Protein AF-A0A2N6SXZ2-F1 (afdb_monomer_lite)

Foldseek 3Di:
DPPQDPVNVVLVVLVVVDDDPVRSVVVVVVVVVVLVVVLLVLLLQLLVCLQPDAAPCLCVSVVSVVVNVVVVVSVVVVCLVPHQDDQDDDDDPVRVVSNLVSLLSNLQSSLVRYVPPDDDPSVCCSCCSSVVVSVVVVVVVVVVNVVSVVSSVVSVVVVCVVVVVD

Structure (mmCIF, N/CA/C/O backbone):
data_AF-A0A2N6SXZ2-F1
#
_entry.id   AF-A0A2N6SXZ2-F1
#
loop_
_atom_site.group_PDB
_atom_site.id
_atom_site.type_symbol
_atom_site.label_atom_id
_atom_site.label_alt_id
_atom_site.label_comp_id
_atom_site.label_asym_id
_atom_site.label_entity_id
_atom_site.label_seq_id
_atom_site.pdbx_PDB_ins_code
_atom_site.Cartn_x
_atom_site.Cartn_y
_atom_site.Cartn_z
_atom_site.occupancy
_atom_site.B_iso_or_equiv
_atom_site.auth_seq_id
_atom_site.auth_comp_id
_atom_site.auth_asym_id
_atom_site.auth_atom_id
_atom_site.pdbx_PDB_model_num
ATOM 1 N N . MET A 1 1 ? -33.915 -8.280 7.166 1.00 42.84 1 MET A N 1
ATOM 2 C CA . MET A 1 1 ? -32.606 -8.962 7.234 1.00 42.84 1 MET A CA 1
ATOM 3 C C . MET A 1 1 ? -31.566 -8.005 6.687 1.00 42.84 1 MET A C 1
ATOM 5 O O . MET A 1 1 ? -31.580 -7.728 5.496 1.00 42.84 1 MET A O 1
ATOM 9 N N . THR A 1 2 ? -30.744 -7.412 7.546 1.00 55.25 2 THR A N 1
ATOM 10 C CA . THR A 1 2 ? -29.586 -6.623 7.115 1.00 55.25 2 THR A CA 1
ATOM 11 C C . THR A 1 2 ? -28.587 -7.579 6.471 1.00 55.25 2 THR A C 1
ATOM 13 O O . THR A 1 2 ? -28.116 -8.515 7.108 1.00 55.25 2 THR A O 1
ATOM 16 N N . THR A 1 3 ? -28.315 -7.405 5.180 1.00 69.06 3 THR A N 1
ATOM 17 C CA . THR A 1 3 ? -27.286 -8.175 4.473 1.00 69.06 3 THR A CA 1
ATOM 18 C C . THR A 1 3 ? -25.935 -7.915 5.132 1.00 69.06 3 THR A C 1
ATOM 20 O O . THR A 1 3 ? -25.458 -6.779 5.117 1.00 69.06 3 THR A O 1
ATOM 23 N N . MET A 1 4 ? -25.343 -8.954 5.719 1.00 74.44 4 MET A N 1
ATOM 24 C CA . MET A 1 4 ? -24.005 -8.924 6.311 1.00 74.44 4 MET A CA 1
ATOM 25 C C . MET A 1 4 ? -22.992 -8.490 5.243 1.00 74.44 4 MET A C 1
ATOM 27 O O . MET A 1 4 ? -23.005 -9.024 4.130 1.00 74.44 4 MET A O 1
ATOM 31 N N . SER A 1 5 ? -22.150 -7.490 5.526 1.00 86.06 5 SER A N 1
ATOM 32 C CA . SER A 1 5 ? -21.141 -7.076 4.550 1.00 86.06 5 SER A CA 1
ATOM 33 C C . SER A 1 5 ? -20.002 -8.096 4.500 1.00 86.06 5 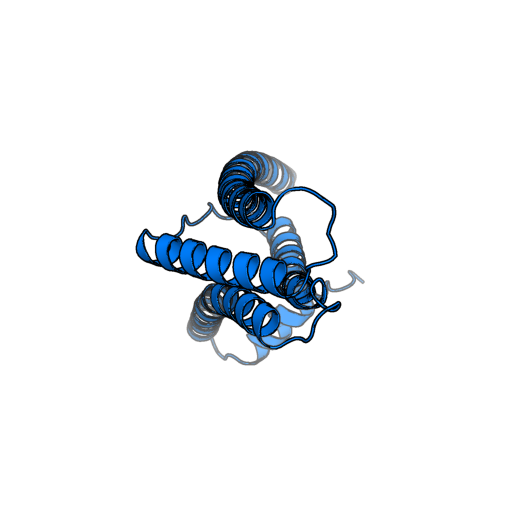SER A C 1
ATOM 35 O O . SER A 1 5 ? -19.737 -8.789 5.479 1.00 86.06 5 SER A O 1
ATOM 37 N N . MET A 1 6 ? -19.288 -8.180 3.373 1.00 87.38 6 MET A N 1
ATOM 38 C CA . MET A 1 6 ? -18.143 -9.093 3.240 1.00 87.38 6 MET A CA 1
ATOM 39 C C . MET A 1 6 ? -17.101 -8.890 4.352 1.00 87.38 6 MET A C 1
ATOM 41 O O . MET A 1 6 ? -16.535 -9.857 4.844 1.00 87.38 6 MET A O 1
ATOM 45 N N . GLY A 1 7 ? -16.874 -7.641 4.774 1.00 85.94 7 GLY A N 1
ATOM 46 C CA . GLY A 1 7 ? -15.964 -7.346 5.880 1.00 85.94 7 GLY A CA 1
ATOM 47 C C . GLY A 1 7 ? -16.481 -7.863 7.222 1.00 85.94 7 GLY A C 1
ATOM 48 O O . GLY A 1 7 ? -15.694 -8.412 7.981 1.00 85.94 7 GLY A O 1
ATOM 49 N N . ASP A 1 8 ? -17.791 -7.784 7.477 1.00 89.62 8 ASP A N 1
ATOM 50 C CA . ASP A 1 8 ? -18.385 -8.341 8.701 1.00 89.62 8 ASP A CA 1
ATOM 51 C C . ASP A 1 8 ? -18.248 -9.866 8.723 1.00 89.62 8 ASP A C 1
ATOM 53 O O . ASP A 1 8 ? -17.945 -10.441 9.762 1.00 89.62 8 ASP A O 1
ATOM 57 N N . ALA A 1 9 ? -18.436 -10.526 7.573 1.00 90.69 9 ALA A N 1
ATOM 58 C CA . ALA A 1 9 ? -18.280 -11.976 7.452 1.00 90.69 9 ALA A CA 1
ATOM 59 C C . ALA A 1 9 ? -16.831 -12.421 7.700 1.00 90.69 9 ALA A C 1
ATOM 61 O O . ALA A 1 9 ? -16.601 -13.413 8.387 1.00 90.69 9 ALA A O 1
ATOM 62 N N . ILE A 1 10 ? -15.856 -11.667 7.180 1.00 90.75 10 ILE A N 1
ATOM 63 C CA . ILE A 1 10 ? -14.432 -11.927 7.417 1.00 90.75 10 ILE A CA 1
ATOM 64 C C . ILE A 1 10 ? -14.092 -11.727 8.897 1.00 90.75 10 ILE A C 1
ATOM 66 O O . ILE A 1 10 ? -13.508 -12.618 9.505 1.00 90.75 10 ILE A O 1
ATOM 70 N N . VAL A 1 11 ? -14.464 -10.582 9.481 1.00 91.12 11 VAL A N 1
ATOM 71 C CA . VAL A 1 11 ? -14.164 -10.261 10.887 1.00 91.12 11 VAL A CA 1
ATOM 72 C C . VAL A 1 11 ? -14.813 -11.277 11.823 1.00 91.12 11 VAL A C 1
ATOM 74 O O . VAL A 1 11 ? -14.108 -11.872 12.629 1.00 91.12 11 VAL A O 1
ATOM 77 N N . GLY A 1 12 ? -16.101 -11.582 11.637 1.00 91.12 12 GLY A N 1
ATOM 78 C CA . GLY A 1 12 ? -16.797 -12.588 12.443 1.00 91.12 12 GLY A CA 1
ATOM 79 C C . GLY A 1 12 ? -16.190 -13.990 12.327 1.00 91.12 12 GLY A C 1
ATOM 80 O O . GLY A 1 12 ? -16.180 -14.734 13.302 1.00 91.12 12 GLY A O 1
ATOM 81 N N . GLY A 1 13 ? -15.632 -14.341 11.162 1.00 91.75 13 GLY A N 1
ATOM 82 C CA . GLY A 1 13 ? -14.891 -15.589 10.984 1.00 91.75 13 GLY A CA 1
ATOM 83 C C . GLY A 1 13 ? -13.599 -15.642 11.802 1.00 91.75 13 GLY A C 1
ATOM 84 O O . GLY A 1 13 ? -13.299 -16.683 12.374 1.00 91.75 13 GLY A O 1
ATOM 85 N N . TYR A 1 14 ? -12.856 -14.535 11.888 1.00 92.06 14 TYR A N 1
ATOM 86 C CA . TYR A 1 14 ? -11.640 -14.450 12.704 1.00 92.06 14 TYR A CA 1
ATOM 87 C C . TYR A 1 14 ? -11.947 -14.369 14.203 1.00 92.06 14 TYR A C 1
ATOM 89 O O . TYR A 1 14 ? -11.291 -15.054 14.985 1.00 92.06 14 TYR A O 1
ATOM 97 N N . ASP A 1 15 ? -12.959 -13.603 14.606 1.00 91.81 15 ASP A N 1
ATOM 98 C CA . ASP A 1 15 ? -13.361 -13.495 16.013 1.00 91.81 15 ASP A CA 1
ATOM 99 C C . ASP A 1 15 ? -13.853 -14.837 16.576 1.00 91.81 15 ASP A C 1
ATOM 101 O O . ASP A 1 15 ? -13.632 -15.134 17.742 1.00 91.81 15 ASP A O 1
ATOM 105 N N . ALA A 1 16 ? -14.437 -15.704 15.742 1.00 93.69 16 ALA A N 1
ATOM 106 C CA . ALA A 1 16 ? -14.826 -17.058 16.142 1.00 93.69 16 ALA A CA 1
ATOM 107 C C . ALA A 1 16 ? -13.637 -18.010 16.401 1.00 93.69 16 ALA A C 1
ATOM 109 O O . ALA A 1 16 ? -13.850 -19.131 16.860 1.00 93.69 16 ALA A O 1
ATOM 110 N N . THR A 1 17 ? -12.400 -17.607 16.080 1.00 94.81 17 THR A N 1
ATOM 111 C CA . THR A 1 17 ? -11.186 -18.424 16.291 1.00 94.81 17 THR A CA 1
ATOM 112 C C . THR A 1 17 ? -10.440 -18.109 17.586 1.00 94.81 17 THR A C 1
ATOM 114 O O . THR A 1 17 ? -9.410 -18.725 17.854 1.00 94.81 17 THR A O 1
ATOM 117 N N . VAL A 1 18 ? -10.928 -17.147 18.369 1.00 95.69 18 VAL A N 1
ATOM 118 C CA . VAL A 1 18 ? -10.287 -16.653 19.590 1.00 95.69 18 VAL A CA 1
ATOM 119 C C . VAL A 1 18 ? -11.277 -16.682 20.751 1.00 95.69 18 VAL A C 1
ATOM 121 O O . VAL A 1 18 ? -12.464 -16.427 20.564 1.00 95.69 18 VAL A O 1
ATOM 124 N N . ASP A 1 19 ? -10.790 -16.989 21.953 1.00 94.94 19 ASP A N 1
ATOM 125 C CA . ASP A 1 19 ? -11.671 -17.227 23.109 1.00 94.94 19 ASP A CA 1
ATOM 126 C C . ASP A 1 19 ? -11.981 -15.958 23.918 1.00 94.94 19 ASP A C 1
ATOM 128 O O . ASP A 1 19 ? -12.947 -15.916 24.682 1.00 94.94 19 ASP A O 1
ATOM 132 N N . ASP A 1 20 ? -11.151 -14.922 23.789 1.00 95.12 20 ASP A N 1
ATOM 133 C CA . ASP A 1 20 ? -11.238 -13.711 24.600 1.00 95.12 20 ASP A CA 1
ATOM 134 C C . ASP A 1 20 ? -10.812 -12.439 23.838 1.00 95.12 20 ASP A C 1
ATOM 136 O O . ASP A 1 20 ? -10.235 -12.472 22.744 1.00 95.12 20 ASP A O 1
ATOM 140 N N . GLU A 1 21 ? -11.096 -11.280 24.441 1.00 93.06 21 GLU A N 1
ATOM 141 C CA . GLU A 1 21 ? -10.774 -9.967 23.867 1.00 93.06 21 GLU A CA 1
ATOM 142 C C . GLU A 1 21 ? -9.263 -9.724 23.727 1.00 93.06 21 GLU A C 1
ATOM 144 O O . GLU A 1 21 ? -8.826 -8.995 22.830 1.00 93.06 21 GLU A O 1
ATOM 149 N N . TYR A 1 22 ? -8.443 -10.323 24.596 1.00 95.75 22 TYR A N 1
ATOM 150 C CA . TYR A 1 22 ? -6.991 -10.180 24.536 1.00 95.75 22 TYR A CA 1
ATOM 151 C C . TYR A 1 22 ? -6.423 -10.906 23.310 1.00 95.75 22 TYR A C 1
ATOM 153 O O . TYR A 1 22 ? -5.608 -10.333 22.579 1.00 95.75 22 TYR A O 1
ATOM 161 N N . GLN A 1 23 ? -6.896 -12.120 23.037 1.00 94.56 23 GLN A N 1
ATOM 162 C CA . GLN A 1 23 ? -6.546 -12.915 21.866 1.00 94.56 23 GLN A CA 1
ATOM 163 C C . GLN A 1 23 ? -7.009 -12.242 20.569 1.00 94.56 23 GLN A C 1
ATOM 165 O O . GLN A 1 23 ? -6.199 -12.107 19.651 1.00 94.56 23 GLN A O 1
ATOM 170 N N . SER A 1 24 ? -8.249 -11.733 20.505 1.00 94.56 24 SER A N 1
ATOM 171 C CA . SER A 1 24 ? -8.739 -10.959 19.346 1.00 94.56 24 SER A CA 1
ATOM 172 C C . SER A 1 24 ? -7.866 -9.722 19.087 1.00 94.56 24 SER A C 1
ATOM 174 O O . SER A 1 24 ? -7.400 -9.479 17.968 1.00 94.56 24 SER A O 1
ATOM 176 N N . ASN A 1 25 ? -7.520 -8.972 20.137 1.00 95.00 25 ASN A N 1
ATOM 177 C CA . ASN A 1 25 ? -6.633 -7.814 20.021 1.00 95.00 25 ASN A CA 1
ATOM 178 C C . ASN A 1 25 ? -5.240 -8.205 19.493 1.00 95.00 25 ASN A C 1
ATOM 180 O O . ASN A 1 25 ? -4.695 -7.540 18.605 1.00 95.00 25 ASN A O 1
ATOM 184 N N . LEU A 1 26 ? -4.664 -9.296 20.006 1.00 95.75 26 LEU A N 1
ATOM 185 C CA . LEU A 1 26 ? -3.366 -9.795 19.556 1.00 95.75 26 LEU A CA 1
ATOM 186 C C . LEU A 1 26 ? -3.411 -10.273 18.095 1.00 95.75 26 LEU A C 1
ATOM 188 O O . LEU A 1 26 ? -2.496 -9.965 17.327 1.00 95.75 26 LEU A O 1
ATOM 192 N N . LEU A 1 27 ? -4.497 -10.933 17.685 1.00 95.62 27 LEU A N 1
ATOM 193 C CA . LEU A 1 27 ? -4.751 -11.337 16.302 1.00 95.62 27 LEU A CA 1
ATOM 194 C C . LEU A 1 27 ? -4.808 -10.120 15.367 1.00 95.62 27 LEU A C 1
ATOM 196 O O . LEU A 1 27 ? -4.124 -10.088 14.343 1.00 95.62 27 LEU A O 1
ATOM 200 N N . HIS A 1 28 ? -5.541 -9.068 15.739 1.00 93.19 28 HIS A N 1
ATOM 201 C CA . HIS A 1 28 ? -5.602 -7.833 14.954 1.00 93.19 28 HIS A CA 1
ATOM 202 C C . HIS A 1 28 ? -4.251 -7.109 14.865 1.00 93.19 28 HIS A C 1
ATOM 204 O O . HIS A 1 28 ? -3.909 -6.571 13.806 1.00 93.19 28 HIS A O 1
ATOM 210 N N . LYS A 1 29 ? -3.442 -7.121 15.931 1.00 94.94 29 LYS A N 1
ATOM 211 C CA . LYS A 1 29 ? -2.066 -6.591 15.902 1.00 94.94 29 LYS A CA 1
ATOM 212 C C . LYS A 1 29 ? -1.171 -7.394 14.961 1.00 94.94 29 LYS A C 1
ATOM 214 O O . LYS A 1 29 ? -0.462 -6.798 14.152 1.00 94.94 29 LYS A O 1
ATOM 219 N N . SER A 1 30 ? -1.248 -8.723 15.012 1.00 96.00 30 SER A N 1
ATOM 220 C CA . SER A 1 30 ? -0.531 -9.607 14.086 1.00 96.00 30 SER A CA 1
ATOM 221 C C . SER A 1 30 ? -0.924 -9.339 12.628 1.00 96.00 30 SER A C 1
ATOM 223 O O . SER A 1 30 ? -0.061 -9.142 11.769 1.00 96.00 30 SER A O 1
ATOM 225 N N . ASN A 1 31 ? -2.225 -9.204 12.353 1.00 91.88 31 ASN A N 1
ATOM 226 C CA . ASN A 1 31 ? -2.734 -8.850 11.027 1.00 91.88 31 ASN A CA 1
ATOM 227 C C . ASN A 1 31 ? -2.267 -7.458 10.580 1.00 91.88 31 ASN A C 1
ATOM 229 O O . ASN A 1 31 ? -1.947 -7.272 9.410 1.00 91.88 31 ASN A O 1
ATOM 233 N N . THR A 1 32 ? -2.163 -6.493 11.499 1.00 90.94 32 THR A N 1
ATOM 234 C CA . THR A 1 32 ? -1.624 -5.154 11.204 1.00 90.94 32 THR A CA 1
ATOM 235 C C . THR A 1 32 ? -0.170 -5.239 10.745 1.00 90.94 32 THR A C 1
ATOM 237 O O . THR A 1 32 ? 0.182 -4.662 9.718 1.00 90.94 32 THR A O 1
ATOM 240 N N . ILE A 1 33 ? 0.667 -5.996 11.461 1.00 92.94 33 ILE A N 1
ATOM 241 C CA . ILE A 1 33 ? 2.078 -6.207 11.101 1.00 92.94 33 ILE A CA 1
ATOM 242 C C . ILE A 1 33 ? 2.185 -6.940 9.759 1.00 92.94 33 ILE A C 1
ATOM 244 O O . ILE A 1 33 ? 2.955 -6.534 8.890 1.00 92.94 33 ILE A O 1
ATOM 248 N N . THR A 1 34 ? 1.386 -7.988 9.563 1.00 92.31 34 THR A N 1
ATOM 249 C CA . THR A 1 34 ? 1.365 -8.776 8.323 1.00 92.31 34 THR A CA 1
ATOM 250 C C . THR A 1 34 ? 0.953 -7.918 7.132 1.00 92.31 34 THR A C 1
ATOM 252 O O . THR A 1 34 ? 1.626 -7.916 6.110 1.00 92.31 34 THR A O 1
ATOM 255 N N . TYR A 1 35 ? -0.113 -7.130 7.262 1.00 89.25 35 TYR A N 1
ATOM 256 C CA . TYR A 1 35 ? -0.573 -6.237 6.202 1.00 89.25 35 TYR A CA 1
ATOM 257 C C . TYR A 1 35 ? 0.468 -5.156 5.876 1.00 89.25 35 TYR A C 1
ATOM 259 O O . TYR A 1 35 ? 0.751 -4.888 4.707 1.00 89.25 35 TYR A O 1
ATOM 267 N N . HIS A 1 36 ? 1.076 -4.567 6.910 1.00 89.25 36 HIS A N 1
ATOM 268 C CA . HIS A 1 36 ? 2.120 -3.554 6.764 1.00 89.25 36 HIS A CA 1
ATOM 269 C C . HIS A 1 36 ? 3.370 -4.103 6.067 1.00 89.25 36 HIS A C 1
ATOM 271 O O . HIS A 1 36 ? 3.913 -3.466 5.172 1.00 89.25 36 HIS A O 1
ATOM 277 N N . THR A 1 37 ? 3.804 -5.312 6.422 1.00 90.56 37 THR A N 1
ATOM 278 C CA . THR A 1 37 ? 4.960 -5.973 5.793 1.00 90.56 37 THR A CA 1
ATOM 279 C C . THR A 1 37 ? 4.650 -6.484 4.383 1.00 90.56 37 THR A C 1
ATOM 281 O O . THR A 1 37 ? 5.476 -6.330 3.482 1.00 90.56 37 THR A O 1
ATOM 284 N N . ALA A 1 38 ? 3.442 -7.009 4.151 1.00 91.25 38 ALA A N 1
ATOM 285 C CA . ALA A 1 38 ? 2.988 -7.478 2.843 1.00 91.25 38 ALA A CA 1
ATOM 286 C C . ALA A 1 38 ? 3.012 -6.370 1.785 1.00 91.25 38 ALA A C 1
ATOM 288 O O . ALA A 1 38 ? 3.305 -6.653 0.627 1.00 91.25 38 ALA A O 1
ATOM 289 N N . PHE A 1 39 ? 2.773 -5.111 2.168 1.00 89.62 39 PHE A N 1
ATOM 290 C CA . PHE A 1 39 ? 2.915 -3.964 1.268 1.00 89.62 39 PHE A CA 1
ATOM 291 C C . PHE A 1 39 ? 4.298 -3.917 0.598 1.00 89.62 39 PHE A C 1
ATOM 293 O O . PHE A 1 39 ? 4.384 -3.871 -0.628 1.00 89.62 39 PHE A O 1
ATOM 300 N N . TYR A 1 40 ? 5.381 -4.011 1.374 1.00 91.00 40 TYR A N 1
ATOM 301 C CA . TYR A 1 40 ? 6.741 -4.048 0.821 1.00 91.00 40 TYR A CA 1
ATOM 302 C C . TYR A 1 40 ? 6.986 -5.319 0.002 1.00 91.00 40 TYR A C 1
ATOM 304 O O . TYR A 1 40 ? 7.667 -5.265 -1.019 1.00 91.00 40 TYR A O 1
ATOM 312 N N . GLY A 1 41 ? 6.389 -6.442 0.412 1.00 93.44 41 GLY A N 1
ATOM 313 C CA . GLY A 1 41 ? 6.416 -7.695 -0.342 1.00 93.44 41 GLY A CA 1
ATOM 314 C C . GLY A 1 41 ? 5.795 -7.566 -1.736 1.00 93.44 41 GLY A C 1
ATOM 315 O O . GLY A 1 41 ? 6.386 -8.030 -2.705 1.00 93.44 41 GLY A O 1
ATOM 316 N N . TYR A 1 42 ? 4.657 -6.878 -1.865 1.00 91.19 42 TYR A N 1
ATOM 317 C CA . TYR A 1 42 ? 4.028 -6.595 -3.158 1.00 91.19 42 TYR A CA 1
ATOM 318 C C . TYR A 1 42 ? 4.915 -5.714 -4.043 1.00 91.19 42 TYR A C 1
ATOM 320 O O . TYR A 1 42 ? 5.122 -6.026 -5.213 1.00 91.19 42 TYR A O 1
ATOM 328 N N . VAL A 1 43 ? 5.494 -4.645 -3.492 1.00 91.19 43 VAL A N 1
ATOM 329 C CA . VAL A 1 43 ? 6.404 -3.776 -4.257 1.00 91.19 43 VAL A CA 1
ATOM 330 C C . VAL A 1 43 ? 7.651 -4.552 -4.705 1.00 91.19 43 VAL A C 1
ATOM 332 O O . VAL A 1 43 ? 8.056 -4.453 -5.862 1.00 91.19 43 VAL A O 1
ATOM 335 N N . ALA A 1 44 ? 8.227 -5.378 -3.827 1.00 95.00 44 ALA A N 1
ATOM 336 C CA . ALA A 1 44 ? 9.362 -6.235 -4.159 1.00 95.00 44 ALA A CA 1
ATOM 337 C C . ALA A 1 44 ? 9.008 -7.283 -5.225 1.00 95.00 44 ALA A C 1
ATOM 339 O O . ALA A 1 44 ? 9.784 -7.496 -6.152 1.00 95.00 44 ALA A O 1
ATOM 340 N N . LEU A 1 45 ? 7.827 -7.901 -5.139 1.00 95.00 45 LEU A N 1
ATOM 341 C CA . LEU A 1 45 ? 7.345 -8.849 -6.142 1.00 95.00 45 LEU A CA 1
ATOM 342 C C . LEU A 1 45 ? 7.180 -8.177 -7.510 1.00 95.00 45 LEU A C 1
ATOM 344 O O . LEU A 1 45 ? 7.616 -8.734 -8.513 1.00 95.00 45 LEU A O 1
ATOM 348 N N . GLY A 1 46 ? 6.605 -6.972 -7.549 1.00 91.19 46 GLY A N 1
ATOM 349 C CA . GLY A 1 46 ? 6.523 -6.166 -8.767 1.00 91.19 46 GLY A CA 1
ATOM 350 C C . GLY A 1 46 ? 7.906 -5.893 -9.359 1.00 91.19 46 GLY A C 1
ATOM 351 O O . GLY A 1 46 ? 8.124 -6.118 -10.549 1.00 91.19 46 GLY A O 1
ATOM 352 N N . ALA A 1 47 ? 8.866 -5.510 -8.512 1.00 93.25 47 ALA A N 1
ATOM 353 C CA . ALA A 1 47 ? 10.246 -5.292 -8.925 1.00 93.25 47 ALA A CA 1
ATOM 354 C C . ALA A 1 47 ? 10.877 -6.556 -9.524 1.00 93.25 47 ALA A C 1
ATOM 356 O O . ALA A 1 47 ? 11.429 -6.496 -10.616 1.00 93.25 47 ALA A O 1
ATOM 357 N N . VAL A 1 48 ? 10.751 -7.710 -8.864 1.00 94.81 48 VAL A N 1
ATOM 358 C CA . VAL A 1 48 ? 11.284 -8.989 -9.364 1.00 94.81 48 VAL A CA 1
ATOM 359 C C . VAL A 1 48 ? 10.645 -9.374 -10.697 1.00 94.81 48 VAL A C 1
ATOM 361 O O . VAL A 1 48 ? 11.359 -9.689 -11.649 1.00 94.81 48 VAL A O 1
ATOM 364 N N . LEU A 1 49 ? 9.314 -9.306 -10.802 1.00 92.00 49 LEU A N 1
ATOM 365 C CA . LEU A 1 49 ? 8.600 -9.625 -12.041 1.00 92.00 49 LEU A CA 1
ATOM 366 C C . LEU A 1 49 ? 9.059 -8.745 -13.203 1.00 92.00 49 LEU A C 1
ATOM 368 O O . LEU A 1 49 ? 9.168 -9.230 -14.325 1.00 92.00 49 LEU A O 1
ATOM 372 N N . ALA A 1 50 ? 9.371 -7.477 -12.937 1.00 90.00 50 ALA A N 1
ATOM 373 C CA . ALA A 1 50 ? 9.840 -6.559 -13.961 1.00 90.00 50 ALA A CA 1
ATOM 374 C C . ALA A 1 50 ? 11.197 -6.925 -14.559 1.00 90.00 50 ALA A C 1
ATOM 376 O O . ALA A 1 50 ? 11.459 -6.490 -15.670 1.00 90.00 50 ALA A O 1
ATOM 377 N N . TRP A 1 51 ? 12.025 -7.715 -13.874 1.00 91.56 51 TRP A N 1
ATOM 378 C CA . TRP A 1 51 ? 13.303 -8.206 -14.402 1.00 91.56 51 TRP A CA 1
ATOM 379 C C . TRP A 1 51 ? 13.215 -9.616 -14.984 1.00 91.56 51 TRP A C 1
ATOM 381 O O . TRP A 1 51 ? 13.960 -9.945 -15.899 1.00 91.56 51 TRP A O 1
ATOM 391 N N . VAL A 1 52 ? 12.332 -10.458 -14.442 1.00 91.31 52 VAL A N 1
ATOM 392 C CA . VAL A 1 52 ? 12.224 -11.874 -14.832 1.00 91.31 52 VAL A CA 1
ATOM 393 C C . VAL A 1 52 ? 11.389 -12.066 -16.098 1.00 91.31 52 VAL A C 1
ATOM 395 O O . VAL A 1 52 ? 11.583 -13.042 -16.822 1.00 91.31 52 VAL A O 1
ATOM 398 N N . LEU A 1 53 ? 10.433 -11.175 -16.362 1.00 86.75 53 LEU A N 1
ATOM 399 C CA . LEU A 1 53 ? 9.547 -11.319 -17.510 1.00 86.75 53 LEU A CA 1
ATOM 400 C C . LEU A 1 53 ? 10.248 -10.945 -18.824 1.00 86.75 53 LEU A C 1
ATOM 402 O O . LEU A 1 53 ? 10.976 -9.958 -18.859 1.00 86.75 53 LEU A O 1
ATOM 406 N N . PRO A 1 54 ? 9.998 -11.703 -19.908 1.00 81.12 54 PRO A N 1
ATOM 407 C CA . PRO A 1 54 ? 10.594 -11.433 -21.208 1.00 81.12 54 PRO A CA 1
ATOM 408 C C . PRO A 1 54 ? 10.012 -10.172 -21.858 1.00 81.12 54 PRO A C 1
ATOM 410 O O . PRO A 1 54 ? 8.909 -9.728 -21.512 1.00 81.12 54 PRO A O 1
ATOM 413 N N . ASP A 1 55 ? 10.747 -9.650 -22.840 1.00 76.69 55 ASP A N 1
ATOM 414 C CA . ASP A 1 55 ? 10.397 -8.458 -23.614 1.00 76.69 55 ASP A CA 1
ATOM 415 C C . ASP A 1 55 ? 8.946 -8.488 -24.121 1.00 76.69 55 ASP A C 1
ATOM 417 O O . ASP A 1 55 ? 8.415 -9.525 -24.529 1.00 76.69 55 ASP A O 1
ATOM 421 N N . GLY A 1 56 ? 8.280 -7.331 -24.065 1.00 70.44 56 GLY A N 1
ATOM 422 C CA . GLY A 1 56 ? 6.878 -7.171 -24.475 1.00 70.44 56 GLY A CA 1
ATOM 423 C C . GLY A 1 56 ? 5.842 -7.451 -23.376 1.00 70.44 56 GLY A C 1
ATOM 424 O O . GLY A 1 56 ? 4.667 -7.125 -23.547 1.00 70.44 56 GLY A O 1
ATOM 425 N N . ASN A 1 57 ? 6.258 -7.965 -22.213 1.00 80.00 57 ASN A N 1
ATOM 426 C CA . ASN A 1 57 ? 5.380 -8.225 -21.061 1.00 80.00 57 ASN A CA 1
ATOM 427 C C . ASN A 1 57 ? 5.550 -7.223 -19.904 1.00 80.00 57 ASN A C 1
ATOM 429 O O . ASN A 1 57 ? 5.179 -7.504 -18.762 1.00 80.00 57 ASN A O 1
ATOM 433 N N . SER A 1 58 ? 6.072 -6.029 -20.189 1.00 73.25 58 SER A N 1
ATOM 434 C CA . SER A 1 58 ? 6.420 -4.994 -19.202 1.00 73.25 58 SER A CA 1
ATOM 435 C C . SER A 1 58 ? 5.243 -4.453 -18.371 1.00 73.25 58 SER A C 1
ATOM 437 O O . SER A 1 58 ? 5.455 -3.829 -17.332 1.00 73.25 58 SER A O 1
ATOM 439 N N . TRP A 1 59 ? 3.998 -4.726 -18.775 1.00 76.94 59 TRP A N 1
ATOM 440 C CA . TRP A 1 59 ? 2.785 -4.345 -18.044 1.00 76.94 59 TRP A CA 1
ATOM 441 C C . TRP A 1 59 ? 2.375 -5.349 -16.953 1.00 76.94 59 TRP A C 1
ATOM 443 O O . TRP A 1 59 ? 1.732 -4.957 -15.980 1.00 76.94 59 TRP A O 1
ATOM 453 N N . ILE A 1 60 ? 2.751 -6.628 -17.072 1.00 83.81 60 ILE A N 1
ATOM 454 C CA . ILE A 1 60 ? 2.365 -7.693 -16.127 1.00 83.81 60 ILE A CA 1
ATOM 455 C C . ILE A 1 60 ? 2.839 -7.411 -14.690 1.00 83.81 60 ILE A C 1
ATOM 457 O O . ILE A 1 60 ? 2.046 -7.631 -13.772 1.00 83.81 60 ILE A O 1
ATOM 461 N N . PRO A 1 61 ? 4.053 -6.877 -14.436 1.00 84.56 61 PRO A N 1
ATOM 462 C CA . PRO A 1 61 ? 4.464 -6.498 -13.085 1.00 84.56 61 PRO A CA 1
ATOM 463 C C . PRO A 1 61 ? 3.469 -5.558 -12.390 1.00 84.56 61 PRO A C 1
ATOM 465 O O . PRO A 1 61 ? 3.274 -5.656 -11.181 1.00 84.56 61 PRO A O 1
ATOM 468 N N . LEU A 1 62 ? 2.786 -4.683 -13.143 1.00 83.19 62 LEU A N 1
ATOM 469 C CA . LEU A 1 62 ? 1.807 -3.732 -12.603 1.00 83.19 62 LEU A CA 1
ATOM 470 C C . LEU A 1 62 ? 0.557 -4.418 -12.041 1.00 83.19 62 LEU A C 1
ATOM 472 O O . LEU A 1 62 ? -0.131 -3.829 -11.207 1.00 83.19 62 LEU A O 1
ATOM 476 N N . LEU A 1 63 ? 0.272 -5.665 -12.432 1.00 86.06 63 LEU A N 1
ATOM 477 C CA . LEU A 1 63 ? -0.857 -6.427 -11.893 1.00 86.06 63 LEU A CA 1
ATOM 478 C C . LEU A 1 63 ? -0.747 -6.651 -10.387 1.00 86.06 63 LEU A C 1
ATOM 480 O O . LEU A 1 63 ? -1.773 -6.806 -9.731 1.00 86.06 63 LEU A O 1
ATOM 484 N N . VAL A 1 64 ? 0.461 -6.591 -9.818 1.00 87.94 64 VAL A N 1
ATOM 485 C CA . VAL A 1 64 ? 0.671 -6.679 -8.368 1.00 87.94 64 VAL A CA 1
ATOM 486 C C . VAL A 1 64 ? -0.014 -5.528 -7.614 1.00 87.94 64 VAL A C 1
ATOM 488 O O . VAL A 1 64 ? -0.420 -5.686 -6.462 1.00 87.94 64 VAL A O 1
ATOM 491 N N . LEU A 1 65 ? -0.248 -4.389 -8.276 1.00 82.19 65 LEU A N 1
ATOM 492 C CA . LEU A 1 65 ? -0.993 -3.273 -7.694 1.00 82.19 65 LEU A CA 1
ATOM 493 C C . LEU A 1 65 ? -2.477 -3.603 -7.483 1.00 82.19 65 LEU A C 1
ATOM 495 O O . LEU A 1 65 ? -3.089 -3.047 -6.574 1.00 82.19 65 LEU A O 1
ATOM 499 N N . ALA A 1 66 ? -3.068 -4.500 -8.279 1.00 84.06 66 ALA A N 1
ATOM 500 C CA . ALA A 1 66 ? -4.494 -4.812 -8.198 1.00 84.06 66 ALA A CA 1
ATOM 501 C C . ALA A 1 66 ? -4.906 -5.438 -6.849 1.00 84.06 66 ALA A C 1
ATOM 503 O O . ALA A 1 66 ? -5.781 -4.864 -6.193 1.00 84.06 66 ALA A O 1
ATOM 504 N N . PRO A 1 67 ? -4.295 -6.541 -6.365 1.00 87.50 67 PRO A N 1
ATOM 505 C CA . PRO A 1 67 ? -4.611 -7.073 -5.039 1.00 87.50 67 PRO A CA 1
ATOM 506 C C . PRO A 1 67 ? -4.186 -6.116 -3.916 1.00 87.50 67 PRO A C 1
ATOM 508 O O . PRO A 1 67 ? -4.907 -5.988 -2.927 1.00 87.50 67 PRO A O 1
ATOM 511 N N . MET A 1 68 ? -3.077 -5.385 -4.089 1.00 84.75 68 MET A N 1
ATOM 512 C CA . MET A 1 68 ? -2.587 -4.409 -3.110 1.00 84.75 68 MET A CA 1
ATOM 513 C C . MET A 1 68 ? -3.597 -3.272 -2.876 1.00 84.75 68 MET A C 1
ATOM 515 O O . MET A 1 68 ? -3.990 -2.995 -1.742 1.00 84.75 68 MET A O 1
ATOM 519 N N . VAL A 1 69 ? -4.060 -2.626 -3.949 1.00 82.88 69 VAL A N 1
ATOM 520 C CA . VAL A 1 69 ? -5.041 -1.533 -3.881 1.00 82.88 69 VAL A CA 1
ATOM 521 C C . VAL A 1 69 ? -6.431 -2.076 -3.555 1.00 82.88 69 VAL A C 1
ATOM 523 O O . VAL A 1 69 ? -7.146 -1.473 -2.757 1.00 82.88 69 VAL A O 1
ATOM 526 N N . GLY A 1 70 ? -6.812 -3.223 -4.120 1.00 81.88 70 GLY A N 1
ATOM 527 C CA . GLY A 1 70 ? -8.102 -3.863 -3.872 1.00 81.88 70 GLY A CA 1
ATOM 528 C C . GLY A 1 70 ? -8.322 -4.163 -2.390 1.00 81.88 70 GLY A C 1
ATOM 529 O O . GLY A 1 70 ? -9.328 -3.731 -1.822 1.00 81.88 70 GLY A O 1
ATOM 530 N N . GLY A 1 71 ? -7.352 -4.813 -1.738 1.00 84.44 71 GLY A N 1
ATOM 531 C CA . GLY A 1 71 ? -7.398 -5.089 -0.300 1.00 84.44 71 GLY A CA 1
ATOM 532 C C . GLY A 1 71 ? -7.497 -3.810 0.538 1.00 84.44 71 GLY A C 1
ATOM 533 O O . GLY A 1 71 ? -8.363 -3.704 1.411 1.00 84.44 71 GLY A O 1
ATOM 534 N N . ALA A 1 72 ? -6.690 -2.796 0.206 1.00 84.31 72 ALA A N 1
ATOM 535 C CA . ALA A 1 72 ? -6.718 -1.498 0.878 1.00 84.31 72 ALA A CA 1
ATOM 536 C C . ALA A 1 72 ? -8.084 -0.805 0.756 1.00 84.31 72 ALA A C 1
ATOM 538 O O . ALA A 1 72 ? -8.611 -0.283 1.742 1.00 84.31 72 ALA A O 1
ATOM 539 N N . VAL A 1 73 ? -8.684 -0.801 -0.437 1.00 84.25 73 VAL A N 1
ATOM 540 C CA . VAL A 1 73 ? -9.988 -0.177 -0.696 1.00 84.25 73 VAL A CA 1
ATOM 541 C C . VAL A 1 73 ? -11.096 -0.897 0.063 1.00 84.25 73 VAL A C 1
ATOM 543 O O . VAL A 1 73 ? -11.899 -0.232 0.722 1.00 84.25 73 VAL A O 1
ATOM 546 N N . ILE A 1 74 ? -11.129 -2.232 0.012 1.00 85.06 74 ILE A N 1
ATOM 547 C CA . ILE A 1 74 ? -12.128 -3.046 0.715 1.00 85.06 74 ILE A CA 1
ATOM 548 C C . ILE A 1 74 ? -12.048 -2.787 2.224 1.00 85.06 74 ILE A C 1
ATOM 550 O O . ILE A 1 74 ? -13.048 -2.383 2.825 1.00 85.06 74 ILE A O 1
ATOM 554 N N . GLY A 1 75 ? -10.856 -2.923 2.817 1.00 85.44 75 GLY A N 1
ATOM 555 C CA . GLY A 1 75 ? -10.645 -2.716 4.252 1.00 85.44 75 GLY A CA 1
ATOM 556 C C . GLY A 1 75 ? -10.973 -1.290 4.691 1.00 85.44 75 GLY A C 1
ATOM 557 O O . GLY A 1 75 ? -11.695 -1.079 5.664 1.00 85.44 75 GLY A O 1
ATOM 558 N N . THR A 1 76 ? -10.538 -0.286 3.923 1.00 84.06 76 THR A N 1
ATOM 559 C CA . THR A 1 76 ? -10.824 1.121 4.241 1.00 84.06 76 THR A CA 1
ATOM 560 C C . THR A 1 76 ? -12.319 1.433 4.127 1.00 84.06 76 THR A C 1
ATOM 562 O O . THR A 1 76 ? -12.847 2.211 4.920 1.00 84.06 76 THR A O 1
ATOM 565 N N . ASN A 1 77 ? -13.026 0.869 3.146 1.00 85.75 77 ASN A N 1
ATOM 566 C CA . ASN A 1 77 ? -14.462 1.099 2.987 1.00 85.75 77 ASN A CA 1
ATOM 567 C C . ASN A 1 77 ? -15.280 0.448 4.102 1.00 85.75 77 ASN A C 1
ATOM 569 O O . ASN A 1 77 ? -16.251 1.055 4.550 1.00 85.75 77 ASN A O 1
ATOM 573 N N . TRP A 1 78 ? -14.878 -0.734 4.571 1.00 88.50 78 TRP A N 1
ATOM 574 C CA . TRP A 1 78 ? -15.467 -1.335 5.765 1.00 88.50 78 TRP A CA 1
ATOM 575 C C . TRP A 1 78 ? -15.189 -0.469 7.003 1.00 88.50 78 TRP A C 1
ATOM 577 O O . TRP A 1 78 ? -16.121 -0.064 7.693 1.00 88.50 78 TRP A O 1
ATOM 587 N N . LEU A 1 79 ? -13.932 -0.058 7.210 1.00 86.81 79 LEU A N 1
ATOM 588 C CA . LEU A 1 79 ? -13.519 0.760 8.354 1.00 86.81 79 LEU A CA 1
ATOM 589 C C . LEU A 1 79 ? -14.313 2.067 8.457 1.00 86.81 79 LEU A C 1
ATOM 591 O O . LEU A 1 79 ? -14.849 2.376 9.513 1.00 86.81 79 LEU A O 1
ATOM 595 N N . LYS A 1 80 ? -14.459 2.795 7.341 1.00 83.50 80 LYS A N 1
ATOM 596 C CA . LYS A 1 80 ? -15.222 4.056 7.260 1.00 83.50 80 LYS A CA 1
ATOM 597 C C . LYS A 1 80 ? -16.666 3.938 7.725 1.00 83.50 80 LYS A C 1
ATOM 599 O O . LYS A 1 80 ? -17.239 4.943 8.139 1.00 83.50 80 LYS A O 1
ATOM 604 N N . ARG A 1 81 ? -17.288 2.768 7.552 1.00 83.19 81 ARG A N 1
ATOM 605 C CA . ARG A 1 81 ? -18.691 2.546 7.926 1.00 83.19 81 ARG A CA 1
ATOM 606 C C . ARG A 1 81 ? -18.838 2.410 9.436 1.00 83.19 81 ARG A C 1
ATOM 608 O O . ARG A 1 81 ? -19.822 2.923 9.963 1.00 83.19 81 ARG A O 1
ATOM 615 N N . ASN A 1 82 ? -17.845 1.805 10.085 1.00 83.50 82 ASN A N 1
ATOM 616 C CA . ASN A 1 82 ? -17.871 1.446 11.500 1.00 83.50 82 ASN A CA 1
ATOM 617 C C . ASN A 1 82 ? -17.222 2.495 12.411 1.00 83.50 82 ASN A C 1
ATOM 619 O O . ASN A 1 82 ? -17.746 2.771 13.482 1.00 83.50 82 ASN A O 1
ATOM 623 N N . VAL A 1 83 ? -16.113 3.114 11.993 1.00 83.50 83 VAL A N 1
ATOM 624 C CA . VAL A 1 83 ? -15.360 4.074 12.816 1.00 83.50 83 VAL A CA 1
ATOM 625 C C . VAL A 1 83 ? -14.765 5.212 11.978 1.00 83.50 83 VAL A C 1
ATOM 627 O O . VAL A 1 83 ? -14.555 5.060 10.767 1.00 83.50 83 VAL A O 1
ATOM 630 N N . PRO A 1 84 ? -14.444 6.369 12.591 1.00 84.25 84 PRO A N 1
ATOM 631 C CA . PRO A 1 84 ? -13.696 7.410 11.904 1.00 84.25 84 PRO A CA 1
ATOM 632 C C . PRO A 1 84 ? -12.332 6.876 11.468 1.00 84.25 84 PRO A C 1
ATOM 634 O O . PRO A 1 84 ? -11.642 6.198 12.234 1.00 84.25 84 PRO A O 1
ATOM 637 N N . ARG A 1 85 ? -11.899 7.216 10.248 1.00 80.69 85 ARG A N 1
ATOM 638 C CA . ARG A 1 85 ? -10.604 6.746 9.747 1.00 80.69 85 ARG A CA 1
ATOM 639 C C . ARG A 1 85 ? -9.452 7.148 10.682 1.00 80.69 85 ARG A C 1
ATOM 641 O O . ARG A 1 85 ? -9.389 8.307 11.116 1.00 80.69 85 ARG A O 1
ATOM 648 N N . PRO A 1 86 ? -8.510 6.232 10.961 1.00 81.31 86 PRO A N 1
ATOM 649 C CA . PRO A 1 86 ? -7.340 6.536 11.763 1.00 81.31 86 PRO A CA 1
ATOM 650 C C . PRO A 1 86 ? -6.438 7.541 11.043 1.00 81.31 86 PRO A C 1
ATOM 652 O O . PRO A 1 86 ? -6.519 7.757 9.827 1.00 81.31 86 PRO A O 1
ATOM 655 N N . ARG A 1 87 ? -5.576 8.192 11.827 1.00 82.50 87 ARG A N 1
ATOM 656 C CA . ARG A 1 87 ? -4.544 9.082 11.290 1.00 82.50 87 ARG A CA 1
ATOM 657 C C . ARG A 1 87 ? -3.570 8.262 10.446 1.00 82.50 87 ARG A C 1
ATOM 659 O O . ARG A 1 87 ? -3.289 7.114 10.770 1.00 82.50 87 ARG A O 1
ATOM 666 N N . ALA A 1 88 ? -3.064 8.867 9.377 1.00 78.56 88 ALA A N 1
ATOM 667 C CA . ALA A 1 88 ? -2.042 8.236 8.561 1.00 78.56 88 ALA A CA 1
ATOM 668 C C . ALA A 1 88 ? -0.768 8.032 9.386 1.00 78.56 88 ALA A C 1
ATOM 670 O O . ALA A 1 88 ? -0.263 8.990 9.980 1.00 78.56 88 ALA A O 1
ATOM 671 N N . LEU A 1 89 ? -0.263 6.801 9.402 1.00 81.56 89 LEU A N 1
ATOM 672 C CA . LEU A 1 89 ? 1.088 6.519 9.858 1.00 81.56 89 LEU A CA 1
ATOM 673 C C . LEU A 1 89 ? 2.040 6.862 8.711 1.00 81.56 89 LEU A C 1
ATOM 675 O O . LEU A 1 89 ? 1.856 6.394 7.588 1.00 81.56 89 LEU A O 1
ATOM 679 N N . LEU A 1 90 ? 3.015 7.727 8.978 1.00 82.88 90 LEU A N 1
ATOM 680 C CA . LEU A 1 90 ? 4.062 8.021 8.007 1.00 82.88 90 LEU A CA 1
ATOM 681 C C . LEU A 1 90 ? 5.106 6.900 8.053 1.00 82.88 90 LEU A C 1
ATOM 683 O O . LEU A 1 90 ? 5.475 6.502 9.161 1.00 82.88 90 LEU A O 1
ATOM 687 N N . PRO A 1 91 ? 5.601 6.420 6.898 1.00 85.12 91 PRO A N 1
ATOM 688 C CA . PRO A 1 91 ? 6.720 5.491 6.878 1.00 85.12 91 PRO A CA 1
ATOM 689 C C . PRO A 1 91 ? 7.938 6.105 7.572 1.00 85.12 91 PRO A C 1
ATOM 691 O O . PRO A 1 91 ? 8.210 7.305 7.448 1.00 85.12 91 PRO A O 1
ATOM 694 N N . SER A 1 92 ? 8.679 5.276 8.293 1.00 90.06 92 SER A N 1
ATOM 695 C CA . SER A 1 92 ? 9.975 5.626 8.864 1.00 90.06 92 SER A CA 1
ATOM 696 C C . SER A 1 92 ? 11.016 5.904 7.763 1.00 90.06 92 SER A C 1
ATOM 698 O O . SER A 1 92 ? 10.833 5.502 6.611 1.00 90.06 92 SER A O 1
ATOM 700 N N . PRO A 1 93 ? 12.144 6.568 8.076 1.00 90.75 93 PRO A N 1
ATOM 701 C CA . PRO A 1 93 ? 13.187 6.845 7.084 1.00 90.75 93 PRO A CA 1
ATOM 702 C C . PRO A 1 93 ? 13.744 5.589 6.396 1.00 90.75 93 PRO A C 1
ATOM 704 O O . PRO A 1 93 ? 14.0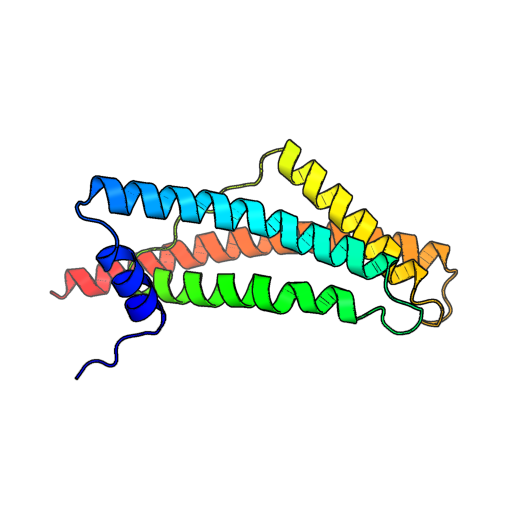23 5.614 5.200 1.00 90.75 93 PRO A O 1
ATOM 707 N N . ILE A 1 94 ? 13.875 4.481 7.134 1.00 92.62 94 ILE A N 1
ATOM 708 C CA . ILE A 1 94 ? 14.352 3.200 6.591 1.00 92.62 94 ILE A CA 1
ATOM 709 C C . ILE A 1 94 ? 13.327 2.622 5.616 1.00 92.62 94 ILE A C 1
ATOM 711 O O . ILE A 1 94 ? 13.685 2.182 4.529 1.00 92.62 94 ILE A O 1
ATOM 715 N N . GLU A 1 95 ? 12.045 2.669 5.969 1.00 90.19 95 GLU A N 1
ATOM 716 C CA . GLU A 1 95 ? 10.966 2.224 5.089 1.00 90.19 95 GLU A CA 1
ATOM 717 C C . GLU A 1 95 ? 10.884 3.062 3.816 1.00 90.19 95 GLU A C 1
ATOM 719 O O . GLU A 1 95 ? 10.717 2.514 2.730 1.00 90.19 95 GLU A O 1
ATOM 724 N N . TRP A 1 96 ? 11.078 4.377 3.925 1.00 89.06 96 TRP A N 1
ATOM 725 C CA . TRP A 1 96 ? 11.214 5.250 2.762 1.00 89.06 96 TRP A CA 1
ATOM 726 C C . TRP A 1 96 ? 12.388 4.850 1.875 1.00 89.06 96 TRP A C 1
ATOM 728 O O . TRP A 1 96 ? 12.222 4.772 0.660 1.00 89.06 96 TRP A O 1
ATOM 738 N N . ALA A 1 97 ? 13.553 4.569 2.463 1.00 90.88 97 ALA A N 1
ATOM 739 C CA . ALA A 1 97 ? 14.721 4.127 1.711 1.00 90.88 97 ALA A CA 1
ATOM 740 C C . ALA A 1 97 ? 14.449 2.805 0.974 1.00 90.88 97 ALA A C 1
ATOM 742 O O . ALA A 1 97 ? 14.742 2.702 -0.216 1.00 90.88 97 ALA A O 1
ATOM 743 N N . ILE A 1 98 ? 13.824 1.831 1.648 1.00 92.81 98 ILE A N 1
ATOM 744 C CA . ILE A 1 98 ? 13.422 0.551 1.049 1.00 92.81 98 ILE A CA 1
ATOM 745 C C . ILE A 1 98 ? 12.435 0.779 -0.099 1.00 92.81 98 ILE A C 1
ATOM 747 O O . ILE A 1 98 ? 12.624 0.230 -1.181 1.00 92.81 98 ILE A O 1
ATOM 751 N N . LEU A 1 99 ? 11.405 1.606 0.097 1.00 90.19 99 LEU A N 1
ATOM 752 C CA . LEU A 1 99 ? 10.402 1.871 -0.938 1.00 90.19 99 LEU A CA 1
ATOM 753 C C . LEU A 1 99 ? 10.999 2.563 -2.151 1.00 90.19 99 LEU A C 1
ATOM 755 O O . LEU A 1 99 ? 10.751 2.131 -3.271 1.00 90.19 99 LEU A O 1
ATOM 759 N N . VAL A 1 100 ? 11.798 3.609 -1.947 1.00 89.00 100 VAL A N 1
ATOM 760 C CA . VAL A 1 100 ? 12.454 4.320 -3.049 1.00 89.00 100 VAL A CA 1
ATOM 761 C C . VAL A 1 100 ? 13.382 3.373 -3.803 1.00 89.00 100 VAL A C 1
ATOM 763 O O . VAL A 1 100 ? 13.315 3.321 -5.027 1.00 89.00 100 VAL A O 1
ATOM 766 N N . PHE A 1 101 ? 14.181 2.571 -3.095 1.00 92.25 101 PHE A N 1
ATOM 767 C CA . PHE A 1 101 ? 15.043 1.571 -3.720 1.00 92.25 101 PHE A CA 1
ATOM 768 C C . PHE A 1 101 ? 14.243 0.568 -4.565 1.00 92.25 101 PHE A C 1
ATOM 770 O O . PHE A 1 101 ? 14.537 0.396 -5.747 1.00 92.25 101 PHE A O 1
ATOM 777 N N . LEU A 1 102 ? 13.198 -0.048 -4.004 1.00 92.62 102 LEU A N 1
ATOM 778 C CA . LEU A 1 102 ? 12.380 -1.024 -4.728 1.00 92.62 102 LEU A CA 1
ATOM 779 C C . LEU A 1 102 ? 11.647 -0.399 -5.920 1.00 92.62 102 LEU A C 1
ATOM 781 O O . LEU A 1 102 ? 11.575 -1.019 -6.976 1.00 92.62 102 LEU A O 1
ATOM 785 N N . MET A 1 103 ? 11.155 0.835 -5.790 1.00 87.81 103 MET A N 1
ATOM 786 C CA . MET A 1 103 ? 10.523 1.568 -6.891 1.00 87.81 103 MET A CA 1
ATOM 787 C C . MET A 1 103 ? 11.504 1.844 -8.032 1.00 87.81 103 MET A C 1
ATOM 789 O O . MET A 1 103 ? 11.149 1.672 -9.195 1.00 87.81 103 MET A O 1
ATOM 793 N N . ILE A 1 104 ? 12.743 2.228 -7.716 1.00 88.50 104 ILE A N 1
ATOM 794 C CA . ILE A 1 104 ? 13.809 2.431 -8.706 1.00 88.50 104 ILE A CA 1
ATOM 795 C C . ILE A 1 104 ? 14.108 1.121 -9.440 1.00 88.50 104 ILE A C 1
ATOM 797 O O . ILE A 1 104 ? 14.117 1.104 -10.669 1.00 88.50 104 ILE A O 1
ATOM 801 N N . VAL A 1 105 ? 14.302 0.022 -8.701 1.00 91.62 105 VAL A N 1
ATOM 802 C CA . VAL A 1 105 ? 14.562 -1.307 -9.279 1.00 91.62 105 VAL A CA 1
ATOM 803 C C . VAL A 1 105 ? 13.401 -1.756 -10.166 1.00 91.62 105 VAL A C 1
ATOM 805 O O . VAL A 1 105 ? 13.632 -2.285 -11.252 1.00 91.62 105 VAL A O 1
ATOM 808 N N . TRP A 1 106 ? 12.162 -1.517 -9.735 1.00 89.12 106 TRP A N 1
ATOM 809 C CA . TRP A 1 106 ? 10.966 -1.878 -10.487 1.00 89.12 106 TRP A CA 1
ATOM 810 C C . TRP A 1 106 ? 10.849 -1.086 -11.794 1.00 89.12 106 TRP A C 1
ATOM 812 O O . TRP A 1 106 ? 10.727 -1.682 -12.865 1.00 89.12 106 TRP A O 1
ATOM 822 N N . ILE A 1 107 ? 10.946 0.245 -11.735 1.00 83.94 107 ILE A N 1
ATOM 823 C CA . ILE A 1 107 ? 10.853 1.104 -12.925 1.00 83.94 107 ILE A CA 1
ATOM 824 C C . ILE A 1 107 ? 11.998 0.808 -13.903 1.00 83.94 107 ILE A C 1
ATOM 826 O O . ILE A 1 107 ? 11.773 0.767 -15.114 1.00 83.94 107 ILE A O 1
ATOM 830 N N . ALA A 1 108 ? 13.210 0.563 -13.396 1.00 85.38 108 ALA A N 1
ATOM 831 C CA . ALA A 1 108 ? 14.353 0.187 -14.220 1.00 85.38 108 ALA A CA 1
ATOM 832 C C . ALA A 1 108 ? 14.112 -1.135 -14.966 1.00 85.38 108 ALA A C 1
ATOM 834 O O . ALA A 1 108 ? 14.345 -1.184 -16.171 1.00 85.38 108 ALA A O 1
ATOM 835 N N . GLY A 1 109 ? 13.583 -2.164 -14.291 1.00 86.31 109 GLY A N 1
ATOM 836 C CA . GLY A 1 109 ? 13.243 -3.443 -14.927 1.00 86.31 109 GLY A CA 1
ATOM 837 C C . GLY A 1 109 ? 12.174 -3.295 -16.013 1.00 86.31 109 GLY A C 1
ATOM 838 O O . GLY A 1 109 ? 12.351 -3.782 -17.127 1.00 86.31 109 GLY A O 1
ATOM 839 N N . ILE A 1 110 ? 11.108 -2.529 -15.738 1.00 82.69 110 ILE A N 1
ATOM 840 C CA . ILE A 1 110 ? 10.061 -2.232 -16.733 1.00 82.69 110 ILE A CA 1
ATOM 841 C C . ILE A 1 110 ? 10.664 -1.537 -17.956 1.00 82.69 110 ILE A C 1
ATOM 843 O O . ILE A 1 110 ? 10.332 -1.889 -19.084 1.00 82.69 110 ILE A O 1
ATOM 847 N N . SER A 1 111 ? 11.541 -0.557 -17.733 1.00 78.00 111 SER A N 1
ATOM 848 C CA . SER A 1 111 ? 12.167 0.215 -18.811 1.00 78.00 111 SER A CA 1
ATOM 849 C C . SER A 1 111 ? 13.135 -0.632 -19.638 1.00 78.00 111 SER A C 1
ATOM 851 O O . SER A 1 111 ? 13.223 -0.451 -20.848 1.00 78.00 111 SER A O 1
ATOM 853 N N . TYR A 1 112 ? 13.850 -1.558 -18.994 1.00 80.50 112 TYR A N 1
ATOM 854 C CA . TYR A 1 112 ? 14.762 -2.486 -19.658 1.00 80.50 112 TYR A CA 1
ATOM 855 C C . TYR A 1 112 ? 14.013 -3.447 -20.596 1.00 80.50 112 TYR A C 1
ATOM 857 O O . TYR A 1 112 ? 14.41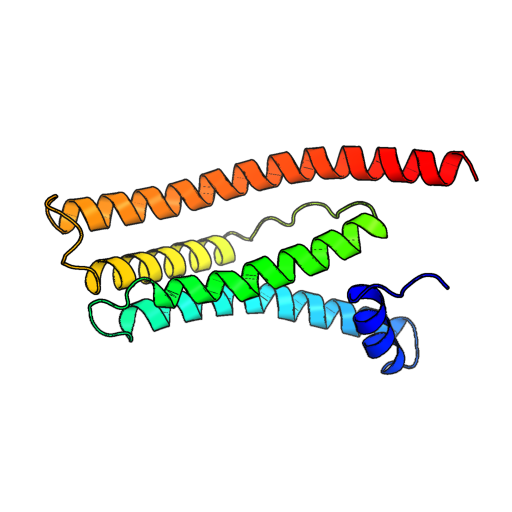0 -3.594 -21.747 1.00 80.50 112 TYR A O 1
ATOM 865 N N . ASN A 1 113 ? 12.884 -4.005 -20.146 1.00 78.12 113 ASN A N 1
ATOM 866 C CA . ASN A 1 113 ? 12.076 -4.982 -20.895 1.00 78.12 113 ASN A CA 1
ATOM 867 C C . ASN A 1 113 ? 10.995 -4.348 -21.810 1.00 78.12 113 ASN A C 1
ATOM 869 O O . ASN A 1 113 ? 10.082 -5.035 -22.284 1.00 78.12 113 ASN A O 1
ATOM 873 N N . ALA A 1 114 ? 11.053 -3.029 -22.046 1.00 69.38 114 ALA A N 1
ATOM 874 C CA . ALA A 1 114 ? 10.1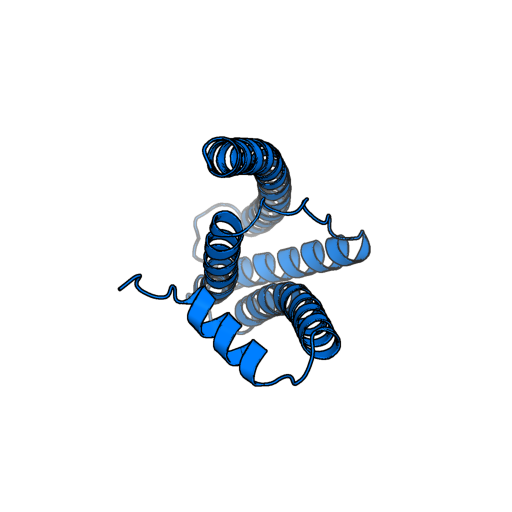32 -2.285 -22.918 1.00 69.38 114 ALA A CA 1
ATOM 875 C C . ALA A 1 114 ? 10.861 -1.397 -23.959 1.00 69.38 114 ALA A C 1
ATOM 877 O O . ALA A 1 114 ? 10.655 -0.179 -23.979 1.00 69.38 114 ALA A O 1
ATOM 878 N N . PRO A 1 115 ? 11.704 -1.970 -24.839 1.00 57.88 115 PRO A N 1
ATOM 879 C CA . PRO A 1 115 ? 12.547 -1.199 -25.761 1.00 57.88 115 PRO A CA 1
ATOM 880 C C . PRO A 1 115 ? 11.778 -0.443 -26.865 1.00 57.88 115 PRO A C 1
ATOM 882 O O . PRO A 1 115 ? 12.286 0.548 -27.390 1.00 57.88 115 PRO A O 1
ATOM 885 N N . ASP A 1 116 ? 10.543 -0.846 -27.183 1.00 59.62 116 ASP A N 1
ATOM 886 C CA . ASP A 1 116 ? 9.774 -0.329 -28.333 1.00 59.62 116 ASP A CA 1
ATOM 887 C C . ASP A 1 116 ? 8.977 0.958 -28.029 1.00 59.62 116 ASP A C 1
ATOM 889 O O . ASP A 1 116 ? 8.302 1.519 -28.897 1.00 59.62 116 ASP A O 1
ATOM 893 N N . GLY A 1 117 ? 9.050 1.454 -26.790 1.00 53.62 117 GLY A N 1
ATOM 894 C CA . GLY A 1 117 ? 8.364 2.653 -26.303 1.00 53.62 117 GLY A CA 1
ATOM 895 C C . GLY A 1 117 ? 8.947 3.975 -26.820 1.00 53.62 117 GLY A C 1
ATOM 896 O O . GLY A 1 117 ? 9.352 4.813 -26.028 1.00 53.62 117 GLY A O 1
ATOM 897 N N . GLY A 1 118 ? 8.980 4.176 -28.140 1.00 41.81 118 GLY A N 1
ATOM 898 C CA . GLY A 1 118 ? 9.040 5.486 -28.804 1.00 41.81 118 GLY A CA 1
ATOM 899 C C . GLY A 1 118 ? 10.224 6.418 -28.484 1.00 41.81 118 GLY A C 1
ATOM 900 O O . GLY A 1 118 ? 10.132 7.289 -27.627 1.00 41.81 118 GLY A O 1
ATOM 901 N N . GLY A 1 119 ? 11.273 6.357 -29.312 1.00 41.16 119 GLY A N 1
ATOM 902 C CA . GLY A 1 119 ? 11.899 7.524 -29.969 1.00 41.16 119 GLY A CA 1
ATOM 903 C C . GLY A 1 119 ? 12.628 8.617 -29.165 1.00 41.16 119 GLY A C 1
ATOM 904 O O . GLY A 1 119 ? 13.281 9.451 -29.788 1.00 41.16 119 GLY A O 1
ATOM 905 N N . ALA A 1 120 ? 12.590 8.644 -27.835 1.00 45.03 120 ALA A N 1
ATOM 906 C CA . ALA A 1 120 ? 13.490 9.471 -27.028 1.00 45.03 120 ALA A CA 1
ATOM 907 C C . ALA A 1 120 ? 14.584 8.561 -26.470 1.00 45.03 120 ALA A C 1
ATOM 909 O O . ALA A 1 120 ? 14.252 7.520 -25.913 1.00 45.03 120 ALA A O 1
ATOM 910 N N . SER A 1 121 ? 15.865 8.924 -26.651 1.00 53.12 121 SER A N 1
ATOM 911 C CA . SER A 1 121 ? 17.042 8.129 -26.246 1.00 53.12 121 SER A CA 1
ATOM 912 C C . SER A 1 121 ? 16.750 7.299 -24.994 1.00 53.12 121 SER A C 1
ATOM 914 O O . SER A 1 121 ? 16.316 7.883 -24.005 1.00 53.12 121 SER A O 1
ATOM 916 N N . THR A 1 122 ? 16.976 5.985 -25.017 1.00 53.44 122 THR A N 1
ATOM 917 C CA . THR A 1 122 ? 16.687 5.037 -23.919 1.00 53.44 122 THR A CA 1
ATOM 918 C C . THR A 1 122 ? 17.082 5.582 -22.537 1.00 53.44 122 THR A C 1
ATOM 920 O O . THR A 1 122 ? 16.370 5.405 -21.555 1.00 53.44 122 THR A O 1
ATOM 923 N N . VAL A 1 123 ? 18.165 6.365 -22.481 1.00 50.50 123 VAL A N 1
ATOM 924 C CA . VAL A 1 123 ? 18.621 7.132 -21.312 1.00 50.50 123 VAL A CA 1
ATOM 925 C C . VAL A 1 123 ? 17.581 8.160 -20.825 1.00 50.50 123 VAL A C 1
ATOM 927 O O . VAL A 1 123 ? 17.228 8.164 -19.654 1.00 50.50 123 VAL A O 1
ATOM 930 N N . GLY A 1 124 ? 17.034 9.008 -21.693 1.00 49.84 124 GLY A N 1
ATOM 931 C CA . GLY A 1 124 ? 16.013 10.007 -21.355 1.00 49.84 124 GLY A CA 1
ATOM 932 C C . GLY A 1 124 ? 14.683 9.421 -20.866 1.00 49.84 124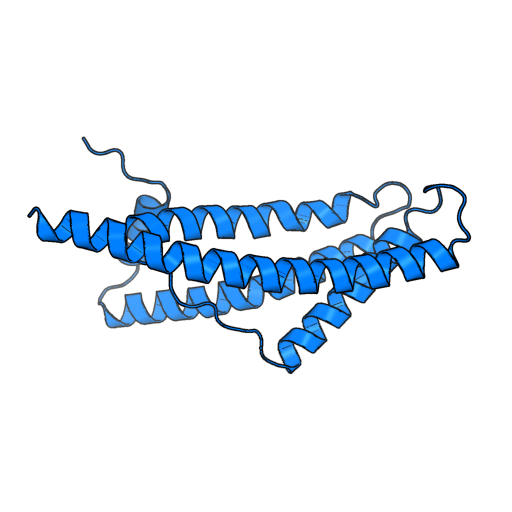 GLY A C 1
ATOM 933 O O . GLY A 1 124 ? 14.058 10.013 -19.990 1.00 49.84 124 GLY A O 1
ATOM 934 N N . TRP A 1 125 ? 14.275 8.247 -21.359 1.00 53.03 125 TRP A N 1
ATOM 935 C CA . TRP A 1 125 ? 13.076 7.552 -20.867 1.00 53.03 125 TRP A CA 1
ATOM 936 C C . TRP A 1 125 ? 13.317 6.879 -19.513 1.00 53.03 125 TRP A C 1
ATOM 938 O O . TRP A 1 125 ? 12.482 6.997 -18.621 1.00 53.03 125 TRP A O 1
ATOM 948 N N . ILE A 1 126 ? 14.487 6.259 -19.314 1.00 53.44 126 ILE A N 1
ATOM 949 C CA . ILE A 1 126 ? 14.883 5.696 -18.016 1.00 53.44 126 ILE A CA 1
ATOM 950 C C . ILE A 1 126 ? 14.982 6.811 -16.972 1.00 53.44 126 ILE A C 1
ATOM 952 O O . ILE A 1 126 ? 14.357 6.718 -15.924 1.00 53.44 126 ILE A O 1
ATOM 956 N N . PHE A 1 127 ? 15.695 7.904 -17.252 1.00 50.94 127 PHE A N 1
ATOM 957 C CA . PHE A 1 127 ? 15.809 9.020 -16.309 1.00 50.94 127 PHE A CA 1
ATOM 958 C C . PHE A 1 127 ? 14.471 9.748 -16.109 1.00 50.94 127 PHE A C 1
ATOM 960 O O . PHE A 1 127 ? 14.112 10.048 -14.973 1.00 50.94 127 PHE A O 1
ATOM 967 N N . GLY A 1 128 ? 13.696 9.989 -17.169 1.00 54.62 128 GLY A N 1
ATOM 968 C CA . GLY A 1 128 ? 12.395 10.659 -17.090 1.00 54.62 128 GLY A CA 1
ATOM 969 C C . GLY A 1 128 ? 11.317 9.828 -16.388 1.00 54.62 128 GLY A C 1
ATOM 970 O O . GLY A 1 128 ? 10.584 10.357 -15.556 1.00 54.62 128 GLY A O 1
ATOM 971 N N . GLY A 1 129 ? 11.249 8.525 -16.665 1.00 60.66 129 GLY A N 1
ATOM 972 C CA . GLY A 1 129 ? 10.305 7.591 -16.050 1.00 60.66 129 GLY A CA 1
ATOM 973 C C . GLY A 1 129 ? 10.655 7.255 -14.602 1.00 60.66 129 GLY A C 1
ATOM 974 O O . GLY A 1 129 ? 9.766 7.157 -13.761 1.00 60.66 129 GLY A O 1
ATOM 975 N N . LEU A 1 130 ? 11.943 7.152 -14.273 1.00 60.03 130 LEU A N 1
ATOM 976 C CA . LEU A 1 130 ? 12.419 6.853 -12.920 1.00 60.03 130 LEU A CA 1
ATOM 977 C C . LEU A 1 130 ? 12.313 8.083 -12.012 1.00 60.03 130 LEU A C 1
ATOM 979 O O . LEU A 1 130 ? 11.748 7.989 -10.924 1.00 60.03 130 LEU A O 1
ATOM 983 N N . VAL A 1 131 ? 12.732 9.264 -12.483 1.00 59.62 131 VAL A N 1
ATOM 984 C CA . VAL A 1 131 ? 12.527 10.522 -11.745 1.00 59.62 131 VAL A CA 1
ATOM 985 C C . VAL A 1 131 ? 11.037 10.861 -11.675 1.00 59.62 131 VAL A C 1
ATOM 987 O O . VAL A 1 131 ? 10.530 11.142 -10.593 1.00 59.62 131 VAL A O 1
ATOM 990 N N . GLY A 1 132 ? 10.304 10.776 -12.786 1.00 59.41 132 GLY A N 1
ATOM 991 C CA . GLY A 1 132 ? 8.871 11.067 -12.837 1.00 59.41 132 GLY A CA 1
ATOM 992 C C . GLY A 1 132 ? 8.022 10.098 -12.013 1.00 59.41 132 GLY A C 1
ATOM 993 O O . GLY A 1 132 ? 7.099 10.533 -11.329 1.00 59.41 132 GLY A O 1
ATOM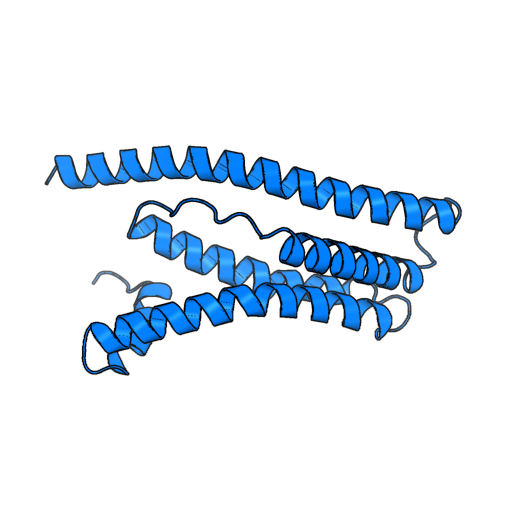 994 N N . GLY A 1 133 ? 8.353 8.806 -12.010 1.00 65.69 133 GLY A N 1
ATOM 995 C CA . GLY A 1 133 ? 7.655 7.782 -11.232 1.00 65.69 133 GLY A CA 1
ATOM 996 C C . GLY A 1 133 ? 7.897 7.913 -9.730 1.00 65.69 133 GLY A C 1
ATOM 997 O O . GLY A 1 133 ? 6.948 7.853 -8.948 1.00 65.69 133 GLY A O 1
ATOM 998 N N . VAL A 1 134 ? 9.140 8.174 -9.312 1.00 68.56 134 VAL A N 1
ATOM 999 C CA . VAL A 1 134 ? 9.468 8.402 -7.895 1.00 68.56 134 VAL A CA 1
ATOM 1000 C C . VAL A 1 134 ? 8.866 9.722 -7.404 1.00 68.56 134 VAL A C 1
ATOM 1002 O O . VAL A 1 134 ? 8.184 9.739 -6.379 1.00 68.56 134 VAL A O 1
ATOM 1005 N N . VAL A 1 135 ? 9.039 10.820 -8.150 1.00 62.38 135 VAL A N 1
ATOM 1006 C CA . VAL A 1 135 ? 8.458 12.129 -7.804 1.00 62.38 135 VAL A CA 1
ATOM 1007 C C . VAL A 1 135 ? 6.931 12.063 -7.809 1.00 62.38 135 VAL A C 1
ATOM 1009 O O . VAL A 1 135 ? 6.298 12.529 -6.865 1.00 62.38 135 VAL A O 1
ATOM 1012 N N . GLY A 1 136 ? 6.326 11.432 -8.817 1.00 63.59 136 GLY A N 1
ATOM 1013 C CA . GLY A 1 136 ? 4.882 11.220 -8.905 1.00 63.59 136 GLY A CA 1
ATOM 1014 C C . GLY A 1 136 ? 4.339 10.382 -7.748 1.00 63.59 136 GLY A C 1
ATOM 1015 O O . GLY A 1 136 ? 3.299 10.726 -7.188 1.00 63.59 136 GLY A O 1
ATOM 1016 N N . GLY A 1 137 ? 5.067 9.346 -7.323 1.00 68.81 137 GLY A N 1
ATOM 1017 C CA . GLY A 1 137 ? 4.736 8.551 -6.139 1.00 68.81 137 GLY A CA 1
ATOM 1018 C C . GLY A 1 137 ? 4.760 9.374 -4.847 1.00 68.81 137 GLY A C 1
ATOM 1019 O O . GLY A 1 137 ? 3.816 9.316 -4.058 1.00 68.81 137 GLY A O 1
ATOM 1020 N N . ILE A 1 138 ? 5.790 10.204 -4.656 1.00 69.25 138 ILE A N 1
ATOM 1021 C CA . ILE A 1 138 ? 5.911 11.097 -3.491 1.00 69.25 138 ILE A CA 1
ATOM 1022 C C . ILE A 1 138 ? 4.791 12.147 -3.488 1.00 69.25 138 ILE A C 1
ATOM 1024 O O . ILE A 1 138 ? 4.109 12.337 -2.477 1.00 69.25 138 ILE A O 1
ATOM 1028 N N . VAL A 1 139 ? 4.552 12.811 -4.622 1.00 61.84 139 VAL A N 1
ATOM 1029 C CA . VAL A 1 139 ? 3.477 13.803 -4.762 1.00 61.84 139 VAL A CA 1
ATOM 1030 C C . VAL A 1 139 ? 2.116 13.144 -4.528 1.00 61.84 139 VAL A C 1
ATOM 1032 O O . VAL A 1 139 ? 1.336 13.632 -3.712 1.00 61.84 139 VAL A O 1
ATOM 1035 N N . GLY A 1 140 ? 1.855 11.991 -5.145 1.00 68.25 140 GLY A N 1
ATOM 1036 C CA . GLY A 1 140 ? 0.634 11.212 -4.940 1.00 68.25 140 GLY A CA 1
ATOM 1037 C C . GLY A 1 140 ? 0.408 10.851 -3.471 1.00 68.25 140 GLY A C 1
ATOM 1038 O O . GLY A 1 140 ? -0.698 11.026 -2.958 1.00 68.25 140 GLY A O 1
ATOM 1039 N N . PHE A 1 141 ? 1.462 10.445 -2.760 1.00 72.56 141 PHE A N 1
ATOM 1040 C CA . PHE A 1 141 ? 1.404 10.157 -1.328 1.00 72.56 141 PHE A CA 1
ATOM 1041 C C . PHE A 1 141 ? 1.037 11.398 -0.500 1.00 72.56 141 PHE A C 1
ATOM 1043 O O . PHE A 1 141 ? 0.113 11.353 0.312 1.00 72.56 141 PHE A O 1
ATOM 1050 N N . THR A 1 142 ? 1.689 12.542 -0.729 1.00 67.81 142 THR A N 1
ATOM 1051 C CA . THR A 1 142 ? 1.387 13.787 0.012 1.00 67.81 142 THR A CA 1
ATOM 1052 C C . THR A 1 142 ? -0.036 14.301 -0.239 1.00 67.81 142 THR A C 1
ATOM 1054 O O . THR A 1 142 ? -0.726 14.756 0.686 1.00 67.81 142 THR A O 1
ATOM 1057 N N . VAL A 1 143 ? -0.518 14.171 -1.476 1.00 71.81 143 VAL A N 1
ATOM 1058 C CA . VAL A 1 143 ? -1.896 14.489 -1.854 1.00 71.81 143 VAL A CA 1
ATOM 1059 C C . VAL A 1 143 ? -2.866 13.533 -1.153 1.00 71.81 143 VAL A C 1
ATOM 1061 O O . VAL A 1 143 ? -3.822 13.991 -0.521 1.00 71.81 143 VAL A O 1
ATOM 1064 N N . ALA A 1 144 ? -2.592 12.226 -1.162 1.00 73.81 144 ALA A N 1
ATOM 1065 C CA . ALA A 1 144 ? -3.407 11.222 -0.479 1.00 73.81 144 ALA A CA 1
ATOM 1066 C C . ALA A 1 144 ? -3.520 11.488 1.032 1.00 73.81 144 ALA A C 1
ATOM 1068 O O . ALA A 1 144 ? -4.626 11.450 1.577 1.00 73.81 144 ALA A O 1
ATOM 1069 N N . LEU A 1 145 ? -2.421 11.863 1.700 1.00 75.44 145 LEU A N 1
ATOM 1070 C CA . LEU A 1 145 ? -2.433 12.262 3.113 1.00 75.44 145 LEU A CA 1
ATOM 1071 C C . LEU A 1 145 ? -3.356 13.459 3.370 1.00 75.44 145 LEU A C 1
ATOM 1073 O O . LEU A 1 145 ? -4.096 13.495 4.358 1.00 75.44 145 LEU A O 1
ATOM 1077 N N . SER A 1 146 ? -3.334 14.445 2.474 1.00 72.00 146 SER A N 1
ATOM 1078 C CA . SER A 1 146 ? -4.170 15.643 2.577 1.00 72.00 146 SER A CA 1
ATOM 1079 C C . SER A 1 146 ? -5.656 15.308 2.414 1.00 72.00 146 SER A C 1
ATOM 1081 O O . SER A 1 146 ? -6.493 15.765 3.200 1.00 72.00 146 SER A O 1
ATOM 1083 N N . PHE A 1 147 ? -5.992 14.444 1.454 1.00 75.50 147 PHE A N 1
ATOM 1084 C CA . PHE A 1 147 ? -7.350 13.924 1.288 1.00 75.50 147 PHE A CA 1
ATOM 1085 C C . PHE A 1 147 ? -7.796 13.063 2.471 1.00 75.50 147 PHE A C 1
ATOM 1087 O O . PHE A 1 147 ? -8.953 13.152 2.882 1.00 75.50 147 PHE A O 1
ATOM 1094 N N . GLN A 1 148 ? -6.900 12.277 3.068 1.00 77.38 148 GLN A N 1
ATOM 1095 C CA . GLN A 1 148 ? -7.212 11.459 4.238 1.00 77.38 148 GLN A CA 1
ATOM 1096 C C . GLN A 1 148 ? -7.529 12.319 5.465 1.00 77.38 148 GLN A C 1
ATOM 1098 O O . GLN A 1 148 ? -8.506 12.042 6.161 1.00 77.38 148 GLN A O 1
ATOM 1103 N N . LYS A 1 149 ? -6.777 13.406 5.697 1.00 76.75 149 LYS A N 1
ATOM 1104 C CA . LYS A 1 149 ? -7.072 14.376 6.769 1.00 76.75 149 LYS A CA 1
ATOM 1105 C C . LYS A 1 149 ? -8.462 14.996 6.605 1.00 76.75 149 LYS A C 1
ATOM 1107 O O . LYS A 1 149 ? -9.239 15.009 7.558 1.00 76.75 149 LYS A O 1
ATOM 1112 N N . ARG A 1 150 ? -8.798 15.452 5.392 1.00 77.12 150 ARG A N 1
ATOM 1113 C CA . ARG A 1 150 ? -10.129 16.008 5.078 1.00 77.12 150 ARG A CA 1
ATOM 1114 C C . ARG A 1 150 ? -11.235 14.960 5.202 1.00 77.12 150 ARG A C 1
ATOM 1116 O O . ARG A 1 150 ? -12.305 15.258 5.718 1.00 77.12 150 ARG A O 1
ATOM 1123 N N . GLY A 1 151 ? -10.971 13.734 4.753 1.00 78.38 151 GLY A N 1
ATOM 1124 C CA . GLY A 1 151 ? -11.896 12.610 4.868 1.00 78.38 151 GLY A CA 1
ATOM 1125 C C . GLY A 1 151 ? -12.214 12.275 6.322 1.00 78.38 151 GLY A C 1
ATOM 1126 O O . GLY A 1 151 ? -13.376 12.105 6.656 1.00 78.38 151 GLY A O 1
ATOM 1127 N N . ARG A 1 152 ? -11.206 12.276 7.200 1.00 80.81 152 ARG A N 1
ATOM 1128 C CA . ARG A 1 152 ? -11.393 12.019 8.632 1.00 80.81 152 ARG A CA 1
ATOM 1129 C C . ARG A 1 152 ? -12.299 13.051 9.302 1.00 80.81 152 ARG A C 1
ATOM 1131 O O . ARG A 1 152 ? -13.146 12.659 10.090 1.00 80.81 152 ARG A O 1
ATOM 1138 N N . ALA A 1 153 ? -12.149 14.338 8.983 1.00 81.12 153 ALA A N 1
ATOM 1139 C CA . ALA A 1 153 ? -13.024 15.381 9.527 1.00 81.12 153 ALA A CA 1
ATOM 1140 C C . ALA A 1 153 ? -14.496 15.151 9.135 1.00 81.12 153 ALA A C 1
ATOM 1142 O O . ALA A 1 153 ? -15.374 15.215 9.987 1.00 81.12 153 ALA A O 1
ATOM 1143 N N . LYS A 1 154 ? -14.745 14.786 7.869 1.00 82.06 154 LYS A N 1
ATOM 1144 C CA . LYS A 1 154 ? -16.087 14.427 7.385 1.00 82.06 154 LYS A CA 1
ATOM 1145 C C . LYS A 1 154 ? -16.626 13.149 8.026 1.00 82.06 154 LYS A C 1
ATOM 1147 O O . LYS A 1 154 ? -17.816 13.062 8.303 1.00 82.06 154 LYS A O 1
ATOM 1152 N N . ASP A 1 155 ? -15.764 12.154 8.236 1.00 80.69 155 ASP A N 1
ATOM 1153 C CA . ASP A 1 155 ? -16.152 10.885 8.854 1.00 80.69 155 ASP A CA 1
ATOM 1154 C C . ASP A 1 155 ? -16.556 11.094 10.328 1.00 80.69 155 ASP A C 1
ATOM 1156 O O . ASP A 1 155 ? -17.522 10.476 10.767 1.00 80.69 155 ASP A O 1
ATOM 1160 N N . ILE A 1 156 ? -15.871 11.989 11.055 1.00 81.62 156 ILE A N 1
ATOM 1161 C CA . ILE A 1 156 ? -16.241 12.404 12.421 1.00 81.62 156 ILE A CA 1
ATOM 1162 C C . ILE A 1 156 ? -17.597 13.111 12.403 1.00 81.62 156 ILE A C 1
ATOM 1164 O O . ILE A 1 156 ? -18.518 12.645 13.055 1.00 81.62 156 ILE A O 1
ATOM 1168 N N . GLU A 1 157 ? -17.767 14.147 11.574 1.00 83.06 157 GLU A N 1
ATOM 1169 C CA . GLU A 1 157 ? -19.029 14.900 11.489 1.00 83.06 157 GLU A CA 1
ATOM 1170 C C . GLU A 1 157 ? -20.230 14.001 11.139 1.00 83.06 157 GLU A C 1
ATOM 1172 O O . GLU A 1 157 ? -21.321 14.155 11.684 1.00 83.06 157 GLU A O 1
ATOM 1177 N N . ARG A 1 158 ? -20.038 13.036 10.230 1.00 84.06 158 ARG A N 1
ATOM 1178 C CA . ARG A 1 158 ? -21.070 12.063 9.848 1.00 84.06 158 ARG A CA 1
ATOM 1179 C C . ARG A 1 158 ? -21.470 11.162 11.016 1.00 84.06 158 ARG A C 1
ATOM 1181 O O . ARG A 1 158 ? -22.649 10.846 11.147 1.00 84.06 158 ARG A O 1
ATOM 1188 N N . LEU A 1 159 ? -20.497 10.680 11.787 1.00 78.00 159 LEU A N 1
ATOM 1189 C CA . LEU A 1 159 ? -20.748 9.775 12.908 1.00 78.00 159 LEU A CA 1
ATOM 1190 C C . LEU A 1 159 ? -21.326 10.529 14.105 1.00 78.00 159 LEU A C 1
ATOM 1192 O O . LEU A 1 159 ? -22.286 10.039 14.683 1.00 78.00 159 LEU A O 1
ATOM 1196 N N . ASP A 1 160 ? -20.842 11.738 14.389 1.00 82.12 160 ASP A N 1
ATOM 1197 C CA . ASP A 1 160 ? -21.396 12.606 15.431 1.00 82.12 160 ASP A CA 1
ATOM 1198 C C . ASP A 1 160 ? -22.877 12.897 15.168 1.00 82.12 160 ASP A C 1
ATOM 1200 O O . ASP A 1 160 ? -23.692 12.720 16.061 1.00 82.12 160 ASP A O 1
ATOM 1204 N N . LYS A 1 161 ? -23.264 13.237 13.928 1.00 82.94 161 LYS A N 1
ATOM 1205 C CA . LYS A 1 161 ? -24.686 13.403 13.565 1.00 82.94 161 LYS A CA 1
ATOM 1206 C C . LYS A 1 161 ? -25.497 12.126 13.769 1.00 82.94 161 LYS A C 1
ATOM 1208 O O . LYS A 1 161 ? -26.618 12.185 14.243 1.00 82.94 161 LYS A O 1
ATOM 1213 N N . LYS A 1 162 ? -24.927 10.968 13.426 1.00 75.44 162 LYS A N 1
ATOM 1214 C CA . LYS A 1 162 ? -25.612 9.679 13.570 1.00 75.44 162 LYS A CA 1
ATOM 1215 C C . LYS A 1 162 ? -25.858 9.304 15.038 1.00 75.44 162 LYS A C 1
ATOM 1217 O O . LYS A 1 162 ? -26.868 8.681 15.309 1.00 75.44 162 LYS A O 1
ATOM 1222 N N . PHE A 1 163 ? -24.946 9.655 15.946 1.00 68.44 163 PHE A N 1
ATOM 1223 C CA . PHE A 1 163 ? -25.058 9.350 17.380 1.00 68.44 163 PHE A CA 1
ATOM 1224 C C . PHE A 1 163 ? -25.647 10.495 18.220 1.00 68.44 163 PHE A C 1
ATOM 1226 O O . PHE A 1 163 ? -25.866 10.307 19.408 1.00 68.44 163 PHE A O 1
ATOM 1233 N N . ALA A 1 164 ? -25.853 11.681 17.641 1.00 68.38 164 ALA A N 1
ATOM 1234 C CA . ALA A 1 164 ? -26.521 12.806 18.299 1.00 68.38 164 ALA A CA 1
ATOM 1235 C C . ALA A 1 164 ? -28.049 12.797 18.108 1.00 68.38 164 ALA A C 1
ATOM 1237 O O . ALA A 1 164 ? -28.747 13.457 18.873 1.00 68.38 164 ALA A O 1
ATOM 1238 N N . ASP A 1 165 ? -28.542 12.085 17.089 1.00 59.31 165 ASP A N 1
ATOM 1239 C CA . ASP A 1 165 ? -29.972 11.925 16.782 1.00 59.31 165 ASP A CA 1
ATOM 1240 C C . ASP A 1 165 ? -30.596 10.653 17.417 1.00 59.31 165 ASP A C 1
ATOM 1242 O O . ASP A 1 165 ? -31.806 10.454 17.289 1.00 59.31 165 ASP A O 1
ATOM 1246 N N . ASP A 1 166 ? -29.790 9.819 18.092 1.00 50.28 166 ASP A N 1
ATOM 1247 C CA . ASP A 1 166 ? -30.200 8.644 18.893 1.00 50.28 166 ASP A CA 1
ATOM 1248 C C . ASP A 1 166 ? -30.223 8.991 20.397 1.00 50.28 166 ASP A C 1
ATOM 1250 O O . ASP A 1 166 ? -31.140 8.512 21.107 1.00 50.28 166 ASP A O 1
#

Secondary structure (DSSP, 8-state):
-----HHHHHHHHHHTT-SSHHHHHHHHHHHHHHHHHHHHHHHHHHHHHHHHSPTT-TTGGGGGHHHHHHHHHHHHHHHHHHSPPPPPPPPPHHHHHHHHHHHHHHHHHHHHT-TTS-SS-HHHHHHHHHHHHHHHHHHHHHHHHHHHHHHHHHHHHHHHHHHH--

pLDDT: mean 80.42, std 13.37, range [41.16, 96.0]

Radius of gyration: 20.3 Å; chains: 1; bounding box: 51×34×55 Å

Organism: NCBI:txid1725

Sequence (166 aa):
MTTMSMGDAIVGGYDATVDDEYQSNLLHKSNTITYHTAFYGYVALGAVLAWVLPDGNSWIPLLVLAPMVGGAVIGTNWLKRNVPRPRALLPSPIEWAILVFLMIVWIAGISYNAPDGGGASTVGWIFGGLVGGVVGGIVGFTVALSFQKRGRAKDIERLDKKFADD